Protein AF-A0A167QU26-F1 (afdb_monomer_lite)

Secondary structure (DSSP, 8-state):
-EEEES--PPTT---SSSSEEEEE--EE-TTSS-EE--EEEEE-TT--S---EE--S-TTEEEEEETTEEEEEEE--TTS-HHHHHHHHHTS---TTEEEEEE----BGGGGT-S-B-HHHHHHHH--

Sequence (128 aa):
MLFITETWLLSPSHLPTSWSQIHLYGSPVAGTYRGSMGVSVLISPHCPYAVPQIPMPSKYALAVKIGSLRIVCLYLPPTMPTHDVLHVLSSIPLTHDTILCGDFNARLGSVTGDYASNSRGLALSLEK

pLDDT: mean 93.3, std 7.79, range [44.41, 98.56]

Foldseek 3Di:
DDKDWFPQAAPPDDDPDPFDKDKLHFACDPPDPGTGIMMMDTHDPPQPWDWDWDDAPDSQWTWTDTDQAIEIEGDDDLPDDLVVLVVRVVRGPDDPRYDYYYCSNADLDVVVDHPDGDPNNVVVVPPD

InterPro domains:
  IPR036691 Endonuclease/exonuclease/phosphatase superfamily [G3DSA:3.60.10.10] (1-126)
  IPR036691 Endonuclease/exonuclease/phosphatase superfamily [SSF56219] (2-122)

Organism: Phycomyces blakesleeanus (strain ATCC 8743b / DSM 1359 / FGSC 10004 / NBRC 33097 / NRRL 1555) (NCBI:txid763407)

Structure (mmCIF, N/CA/C/O backbone):
data_AF-A0A167QU26-F1
#
_entry.id   AF-A0A167QU26-F1
#
loop_
_atom_site.group_PDB
_atom_site.id
_atom_site.type_symbol
_atom_site.label_atom_id
_atom_site.label_alt_id
_atom_site.label_comp_id
_atom_site.label_asym_id
_atom_site.label_entity_id
_atom_site.label_seq_id
_atom_site.pdbx_PDB_ins_code
_atom_site.Cartn_x
_atom_site.Cartn_y
_atom_site.Cartn_z
_atom_site.occupancy
_atom_site.B_iso_or_equiv
_atom_site.auth_seq_id
_atom_site.auth_comp_id
_atom_site.auth_asym_id
_atom_site.auth_atom_id
_atom_site.pdbx_PDB_model_num
ATOM 1 N N . MET A 1 1 ? -12.405 4.488 5.644 1.00 94.62 1 MET A N 1
ATOM 2 C CA . MET A 1 1 ? -10.947 4.479 5.908 1.00 94.62 1 MET A CA 1
ATOM 3 C C . MET A 1 1 ? -10.240 5.034 4.686 1.00 94.62 1 MET A C 1
ATOM 5 O O . MET A 1 1 ? -10.802 4.924 3.604 1.00 94.62 1 MET A O 1
ATOM 9 N N . LEU A 1 2 ? -9.051 5.610 4.850 1.00 97.56 2 LEU A N 1
ATOM 10 C CA . LEU A 1 2 ? -8.232 6.136 3.756 1.00 97.56 2 LEU A CA 1
ATOM 11 C C . LEU A 1 2 ? -6.808 5.596 3.886 1.00 97.56 2 LEU A C 1
ATOM 13 O O . LEU A 1 2 ? -6.175 5.809 4.915 1.00 97.56 2 LEU A O 1
ATOM 17 N N . PHE A 1 3 ? -6.315 4.919 2.853 1.00 98.25 3 PHE A N 1
ATOM 18 C CA . PHE A 1 3 ? -4.903 4.560 2.753 1.00 98.25 3 PHE A CA 1
ATOM 19 C C . PHE A 1 3 ? -4.152 5.632 1.969 1.00 98.25 3 PHE A C 1
ATOM 21 O O . PHE A 1 3 ? -4.665 6.146 0.978 1.00 98.25 3 PHE A O 1
ATOM 28 N N . ILE A 1 4 ? -2.942 5.952 2.417 1.00 98.19 4 ILE A N 1
ATOM 29 C CA . ILE A 1 4 ? -2.057 6.935 1.797 1.00 98.19 4 ILE A CA 1
ATOM 30 C C . ILE A 1 4 ? -0.688 6.278 1.645 1.00 98.19 4 ILE A C 1
ATOM 32 O O . ILE A 1 4 ? -0.125 5.785 2.624 1.00 98.19 4 ILE A O 1
ATOM 36 N N . THR A 1 5 ? -0.171 6.257 0.425 1.00 97.81 5 THR A N 1
ATOM 37 C CA . THR A 1 5 ? 1.177 5.784 0.094 1.00 97.81 5 THR A CA 1
ATOM 38 C C . THR A 1 5 ? 2.141 6.959 -0.008 1.00 97.81 5 THR A C 1
ATOM 40 O O . THR A 1 5 ? 1.709 8.100 -0.150 1.00 97.81 5 THR A O 1
ATOM 43 N N . GLU A 1 6 ? 3.442 6.680 0.054 1.00 95.56 6 GLU A N 1
ATOM 44 C CA . GLU A 1 6 ? 4.500 7.687 -0.096 1.00 95.56 6 GLU A CA 1
ATOM 45 C C . GLU A 1 6 ? 4.382 8.831 0.931 1.00 95.56 6 GLU A C 1
ATOM 47 O O . GLU A 1 6 ? 4.593 10.006 0.649 1.00 95.56 6 GLU A O 1
ATOM 52 N N . THR A 1 7 ? 4.011 8.485 2.167 1.00 95.50 7 THR A N 1
ATOM 53 C CA . THR A 1 7 ? 3.740 9.484 3.212 1.00 95.50 7 THR A CA 1
ATOM 54 C C . THR A 1 7 ? 4.993 10.164 3.742 1.00 95.50 7 THR A C 1
ATOM 56 O O . THR A 1 7 ? 4.883 11.229 4.346 1.00 95.50 7 THR A O 1
ATOM 59 N N . TRP A 1 8 ? 6.166 9.535 3.584 1.00 94.38 8 TRP A N 1
ATOM 60 C CA . TRP A 1 8 ? 7.461 9.999 4.105 1.00 94.38 8 TRP A CA 1
ATOM 61 C C . TRP A 1 8 ? 7.476 10.303 5.611 1.00 94.38 8 TRP A C 1
ATOM 63 O O . TRP A 1 8 ? 8.405 10.933 6.116 1.00 94.38 8 TRP A O 1
ATOM 73 N N . LEU A 1 9 ? 6.453 9.852 6.337 1.00 94.69 9 LEU A N 1
ATOM 74 C CA . LEU A 1 9 ? 6.250 10.158 7.742 1.00 94.69 9 LEU A CA 1
ATOM 75 C C . LEU A 1 9 ? 7.308 9.429 8.571 1.00 94.69 9 LEU A C 1
ATOM 77 O O . LEU A 1 9 ? 7.441 8.214 8.452 1.00 94.69 9 LEU A O 1
ATOM 81 N N . LEU A 1 10 ? 8.049 10.145 9.412 1.00 93.75 10 LEU A N 1
ATOM 82 C CA . LEU A 1 10 ? 9.065 9.557 10.287 1.00 93.75 10 LEU A CA 1
ATOM 83 C C . LEU A 1 10 ? 8.506 9.361 11.696 1.00 93.75 10 LEU A C 1
ATOM 85 O O . LEU A 1 10 ? 7.839 10.250 12.223 1.00 93.75 10 LEU A O 1
ATOM 89 N N . SER A 1 11 ? 8.815 8.228 12.326 1.00 92.38 11 SER A N 1
ATOM 90 C CA . SER A 1 11 ? 8.416 7.961 13.714 1.00 92.38 11 SER A CA 1
ATOM 91 C C . SER A 1 11 ? 9.028 8.991 14.680 1.00 92.38 11 SER A C 1
ATOM 93 O O . SER A 1 11 ? 10.203 9.328 14.506 1.00 92.38 11 SER A O 1
ATOM 95 N N . PRO A 1 12 ? 8.298 9.482 15.703 1.00 93.31 12 PRO A N 1
ATOM 96 C CA . PRO A 1 12 ? 6.911 9.167 16.076 1.00 93.31 12 PRO A CA 1
ATOM 97 C C . PRO A 1 12 ? 5.892 10.205 15.555 1.00 93.31 12 PRO A C 1
ATOM 99 O O . PRO A 1 12 ? 4.882 10.467 16.202 1.00 93.31 12 PRO A O 1
ATOM 102 N N . SER A 1 13 ? 6.181 10.866 14.431 1.00 93.88 13 SER A N 1
ATOM 103 C CA . SER A 1 13 ? 5.314 11.915 13.883 1.00 93.88 13 SER A CA 1
ATOM 104 C C . SER A 1 13 ? 3.983 11.356 13.393 1.00 93.88 13 SER A C 1
ATOM 106 O O . SER A 1 13 ? 3.866 10.193 13.026 1.00 93.88 13 SER A O 1
ATOM 108 N N . HIS A 1 14 ? 2.988 12.230 13.304 1.00 95.88 14 HIS A N 1
ATOM 109 C CA . HIS A 1 14 ? 1.620 11.884 12.950 1.00 95.88 14 HIS A CA 1
ATOM 110 C C . HIS A 1 14 ? 1.078 12.824 11.871 1.00 95.88 14 HIS A C 1
ATOM 112 O O . HIS A 1 14 ? 1.510 13.974 11.769 1.00 95.88 14 HIS A O 1
ATOM 118 N N . LEU A 1 15 ? 0.119 12.352 11.069 1.00 95.94 15 LEU A N 1
ATOM 119 C CA . LEU A 1 15 ? -0.587 13.221 10.126 1.00 95.94 15 LEU A CA 1
ATOM 120 C C . LEU A 1 15 ? -1.552 14.142 10.900 1.00 95.94 15 LEU A C 1
ATOM 122 O O . LEU A 1 15 ? -2.140 13.698 11.890 1.00 95.94 15 LEU A O 1
ATOM 126 N N . PRO A 1 16 ? -1.736 15.410 10.479 1.00 96.12 16 PRO A N 1
ATOM 127 C CA . PRO A 1 16 ? -2.513 16.402 11.224 1.00 96.12 16 PRO A CA 1
ATOM 128 C C . PRO A 1 16 ? -4.026 16.180 11.057 1.00 96.12 16 PRO A C 1
ATOM 130 O O . PRO A 1 16 ? -4.709 16.897 10.331 1.00 96.12 16 PRO A O 1
ATOM 133 N N . THR A 1 17 ? -4.557 15.153 11.716 1.00 96.62 17 THR A N 1
ATOM 134 C CA . THR A 1 17 ? -5.97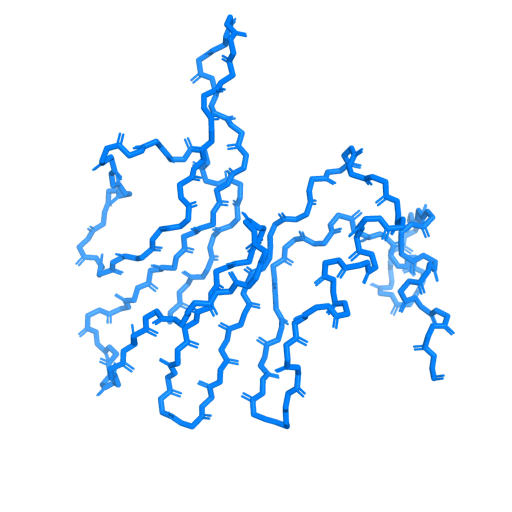6 14.783 11.705 1.00 96.62 17 THR A CA 1
ATOM 135 C C . THR A 1 17 ? -6.401 14.221 13.059 1.00 96.62 17 THR A C 1
ATOM 137 O O . THR A 1 17 ? -5.587 13.687 13.807 1.00 96.62 17 THR A O 1
ATOM 140 N N . SER A 1 18 ? -7.694 14.315 13.366 1.00 96.19 18 SER A N 1
ATOM 141 C CA . SER A 1 18 ? -8.304 13.658 14.528 1.00 96.19 18 SER A CA 1
ATOM 142 C C . SER A 1 18 ? -8.596 12.169 14.301 1.00 96.19 18 SER A C 1
ATOM 144 O O . SER A 1 18 ? -9.062 11.487 15.211 1.00 96.19 18 SER A O 1
ATOM 146 N N . TRP A 1 19 ? -8.368 11.657 13.089 1.00 98.06 19 TRP A N 1
ATOM 147 C CA . TRP A 1 19 ? -8.618 10.259 12.744 1.00 98.06 19 TRP A CA 1
ATOM 148 C C . TRP A 1 19 ? -7.553 9.358 13.370 1.00 98.06 19 TRP A C 1
ATOM 150 O O . TRP A 1 19 ? -6.369 9.696 13.378 1.00 98.06 19 TRP A O 1
ATOM 160 N N . SER A 1 20 ? -7.957 8.180 13.853 1.00 97.81 20 SER A N 1
ATOM 161 C CA . SER A 1 20 ? -6.994 7.175 14.309 1.00 97.81 20 SER A CA 1
ATOM 162 C C . SER A 1 20 ? -6.113 6.743 13.141 1.00 97.81 20 SER A C 1
ATOM 164 O O . SER A 1 20 ? -6.579 6.646 12.004 1.00 97.81 20 SER A O 1
ATOM 166 N N . GLN A 1 21 ? -4.840 6.480 13.413 1.00 98.06 21 GLN A N 1
ATOM 167 C CA . GLN A 1 21 ? -3.854 6.249 12.367 1.00 98.06 21 GLN A CA 1
ATOM 168 C C . GLN A 1 21 ? -2.907 5.109 12.719 1.00 98.06 21 GLN A C 1
ATOM 170 O O . GLN A 1 21 ? -2.467 4.975 13.859 1.00 98.06 21 GLN A O 1
ATOM 175 N N . ILE A 1 22 ? -2.619 4.284 11.716 1.00 98.19 22 ILE A N 1
ATOM 176 C CA . ILE A 1 22 ? -1.635 3.204 11.780 1.00 98.19 22 ILE A CA 1
ATOM 177 C C . ILE A 1 22 ? -0.629 3.466 10.667 1.00 98.19 22 ILE A C 1
ATOM 179 O O . ILE A 1 22 ? -1.016 3.768 9.532 1.00 98.19 22 ILE A O 1
ATOM 183 N N . HIS A 1 23 ? 0.655 3.362 10.999 1.00 97.38 23 HIS A N 1
ATOM 184 C CA . HIS A 1 23 ? 1.743 3.747 10.113 1.00 97.38 23 HIS A CA 1
ATOM 185 C C . HIS A 1 23 ? 2.732 2.610 9.915 1.00 97.38 23 HIS A C 1
ATOM 187 O O . HIS A 1 23 ? 3.218 1.998 10.864 1.00 97.38 23 HIS A O 1
ATOM 193 N N . LEU A 1 24 ? 3.097 2.416 8.659 1.00 96.94 24 LEU A N 1
ATOM 194 C CA . LEU A 1 24 ? 4.383 1.891 8.260 1.00 96.94 24 LEU A CA 1
ATOM 195 C C . LEU A 1 24 ? 5.224 3.117 7.921 1.00 96.94 24 LEU A C 1
ATOM 197 O O . LEU A 1 24 ? 5.043 3.714 6.860 1.00 96.94 24 LEU A O 1
ATOM 201 N N . TYR A 1 25 ? 6.048 3.558 8.870 1.00 95.56 25 TYR A N 1
ATOM 202 C CA . TYR A 1 25 ? 6.795 4.806 8.735 1.00 95.56 25 TYR A CA 1
ATOM 203 C C . TYR A 1 25 ? 7.761 4.774 7.545 1.00 95.56 25 TYR A C 1
ATOM 205 O O . TYR A 1 25 ? 8.295 3.731 7.160 1.00 95.56 25 TYR A O 1
ATOM 213 N N . GLY A 1 26 ? 7.978 5.951 6.969 1.00 93.88 26 GLY A N 1
ATOM 214 C CA . GLY A 1 26 ? 9.011 6.187 5.980 1.00 93.88 26 GLY A CA 1
ATOM 215 C C . GLY A 1 26 ? 10.416 6.072 6.568 1.00 93.88 26 GLY A C 1
ATOM 216 O O . GLY A 1 26 ? 10.623 5.946 7.775 1.00 93.88 26 GLY A O 1
ATOM 217 N N . SER A 1 27 ? 11.404 6.121 5.682 1.00 92.12 27 SER A N 1
ATOM 218 C CA . SER A 1 27 ? 12.824 6.134 6.037 1.00 92.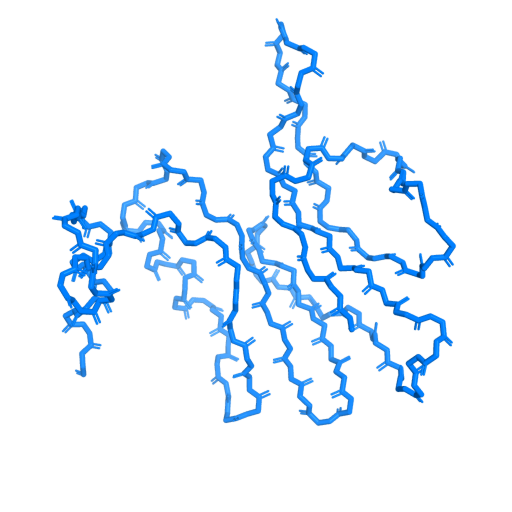12 27 SER A CA 1
ATOM 219 C C . SER A 1 27 ? 13.441 7.497 5.720 1.00 92.12 27 SER A C 1
ATOM 221 O O . SER A 1 27 ? 13.116 8.072 4.676 1.00 92.12 27 SER A O 1
ATOM 223 N N . PRO A 1 28 ? 14.336 8.026 6.574 1.00 90.00 28 PRO A N 1
ATOM 224 C CA . PRO A 1 28 ? 15.053 9.259 6.278 1.00 90.00 28 PRO A CA 1
ATOM 225 C C . PRO A 1 28 ? 15.978 9.061 5.070 1.00 90.00 28 PRO A C 1
ATOM 227 O O . PRO A 1 28 ? 16.548 7.985 4.887 1.00 90.00 28 PRO A O 1
ATOM 230 N N . VAL A 1 29 ? 16.149 10.104 4.256 1.00 86.94 29 VAL A N 1
ATOM 231 C CA . VAL A 1 29 ? 17.093 10.108 3.130 1.00 86.94 29 VAL A CA 1
ATOM 232 C C . VAL A 1 29 ? 18.188 11.127 3.424 1.00 86.94 29 VAL A C 1
ATOM 234 O O . VAL A 1 29 ? 17.904 12.301 3.662 1.00 86.94 29 VAL A O 1
ATOM 237 N N . ALA A 1 30 ? 19.444 10.676 3.435 1.00 86.12 30 ALA A N 1
ATOM 238 C CA . ALA A 1 30 ? 20.585 11.524 3.764 1.00 86.12 30 ALA A CA 1
ATOM 239 C C . ALA A 1 30 ? 20.711 12.705 2.789 1.00 86.12 30 ALA A C 1
ATOM 241 O O . ALA A 1 30 ? 20.580 12.541 1.578 1.00 86.12 30 ALA A O 1
ATOM 242 N N . GLY A 1 31 ? 20.986 13.896 3.328 1.00 81.12 31 GLY A N 1
ATOM 243 C CA . GLY A 1 31 ? 21.181 15.108 2.528 1.00 81.12 31 GLY A CA 1
ATOM 244 C C . GLY A 1 31 ? 19.901 15.697 1.929 1.00 81.12 31 GLY A C 1
ATOM 245 O O . GLY A 1 31 ? 19.987 16.576 1.077 1.00 81.12 31 GLY A O 1
ATOM 246 N N . THR A 1 32 ? 18.717 15.241 2.352 1.00 74.88 32 THR A N 1
ATOM 247 C CA . THR A 1 32 ? 17.436 15.770 1.868 1.00 74.88 32 THR A CA 1
ATOM 248 C C . THR A 1 32 ? 16.477 16.045 3.026 1.00 74.88 32 THR A C 1
ATOM 250 O O . THR A 1 32 ? 16.524 15.385 4.060 1.00 74.88 32 THR A O 1
ATOM 253 N N . TYR A 1 33 ? 15.570 17.006 2.836 1.00 66.00 33 TYR A N 1
ATOM 254 C CA . TYR A 1 33 ? 14.468 17.276 3.770 1.00 66.00 33 TYR A CA 1
ATOM 255 C C . TYR A 1 33 ? 13.284 16.309 3.600 1.00 66.00 33 TYR A C 1
ATOM 257 O O . TYR A 1 33 ? 12.304 16.403 4.334 1.00 66.00 33 TYR A O 1
ATOM 265 N N . ARG A 1 34 ? 13.337 15.411 2.608 1.00 69.12 34 ARG A N 1
ATOM 266 C CA . ARG A 1 34 ? 12.280 14.447 2.299 1.00 69.12 34 ARG A CA 1
ATOM 267 C C . ARG A 1 34 ? 12.650 13.065 2.835 1.00 69.12 34 ARG A C 1
ATOM 269 O O . ARG A 1 34 ? 13.786 12.607 2.701 1.00 69.12 34 ARG A O 1
ATOM 276 N N . GLY A 1 35 ? 11.671 12.395 3.433 1.00 83.19 35 GLY A N 1
ATOM 277 C CA . GLY A 1 35 ? 11.744 10.954 3.644 1.00 83.19 35 GLY A CA 1
ATOM 278 C C . GLY A 1 35 ? 11.518 10.197 2.333 1.00 83.19 35 GLY A C 1
ATOM 279 O O . GLY A 1 35 ? 11.277 10.778 1.278 1.00 83.19 35 GLY A O 1
ATOM 280 N N . SER A 1 36 ? 11.587 8.878 2.413 1.00 91.56 36 SER A N 1
ATOM 281 C CA . SER A 1 36 ? 11.161 7.955 1.362 1.00 91.56 36 SER A CA 1
ATOM 282 C C . SER A 1 36 ? 10.208 6.930 1.964 1.00 91.56 36 SER A C 1
ATOM 284 O O . SER A 1 36 ? 10.139 6.803 3.189 1.00 91.56 36 SER A O 1
ATOM 286 N N . MET A 1 37 ? 9.502 6.173 1.122 1.00 94.44 37 MET A N 1
ATOM 287 C CA . MET A 1 37 ? 8.566 5.137 1.575 1.00 94.44 37 MET A CA 1
ATOM 288 C C . MET A 1 37 ? 7.382 5.714 2.367 1.00 94.44 37 MET A C 1
ATOM 290 O O . MET A 1 37 ? 7.077 6.905 2.309 1.00 94.44 37 MET A O 1
ATOM 294 N N . GLY A 1 38 ? 6.704 4.849 3.111 1.00 95.88 38 GLY A N 1
ATOM 295 C CA . GLY A 1 38 ? 5.625 5.226 4.005 1.00 95.88 38 GLY A CA 1
ATOM 296 C C . GLY A 1 38 ? 4.275 4.767 3.481 1.00 95.88 38 GLY A C 1
ATOM 297 O O . GLY A 1 38 ? 3.906 5.050 2.342 1.00 95.88 38 GLY A O 1
ATOM 298 N N . VAL A 1 39 ? 3.535 4.065 4.331 1.00 98.06 39 VAL A N 1
ATOM 299 C CA . VAL A 1 39 ? 2.124 3.749 4.111 1.00 98.06 39 VAL A CA 1
ATOM 300 C C . VAL A 1 39 ? 1.387 4.061 5.401 1.00 98.06 39 VAL A C 1
ATOM 302 O O . VAL A 1 39 ? 1.778 3.605 6.473 1.00 98.06 39 VAL A O 1
ATOM 305 N N . SER A 1 40 ? 0.318 4.839 5.307 1.00 98.25 40 SER A N 1
ATOM 306 C CA . SER A 1 40 ? -0.541 5.162 6.443 1.00 98.25 40 SER A CA 1
ATOM 307 C C . SER A 1 40 ? -1.967 4.756 6.136 1.00 98.25 40 SER A C 1
ATOM 309 O O . SER A 1 40 ? -2.434 4.925 5.011 1.00 98.25 40 SER A O 1
ATOM 311 N N . VAL A 1 41 ? -2.686 4.287 7.149 1.00 98.56 41 VAL A N 1
ATOM 312 C CA . VAL A 1 41 ? -4.143 4.184 7.095 1.00 98.56 41 VAL A CA 1
ATOM 313 C C . VAL A 1 41 ? -4.757 5.114 8.125 1.00 98.56 41 VAL A C 1
ATOM 315 O O . VAL A 1 41 ? -4.380 5.094 9.294 1.00 98.56 41 VAL A O 1
ATOM 318 N N . LEU A 1 42 ? -5.699 5.935 7.669 1.00 98.50 42 LEU A N 1
ATOM 319 C CA . LEU A 1 42 ? -6.525 6.808 8.489 1.00 98.50 42 LEU A CA 1
ATOM 320 C C . LEU A 1 42 ? -7.906 6.171 8.663 1.00 98.50 42 LEU A C 1
ATOM 322 O O . LEU A 1 42 ? -8.603 5.839 7.693 1.00 98.50 42 LEU A O 1
ATOM 326 N N . ILE A 1 43 ? -8.315 6.011 9.913 1.00 98.38 43 ILE A N 1
ATOM 327 C CA . ILE A 1 43 ? -9.562 5.370 10.313 1.00 98.38 43 ILE A CA 1
ATOM 328 C C . ILE A 1 43 ? -10.504 6.461 10.815 1.00 98.38 43 ILE A C 1
ATOM 330 O O . ILE A 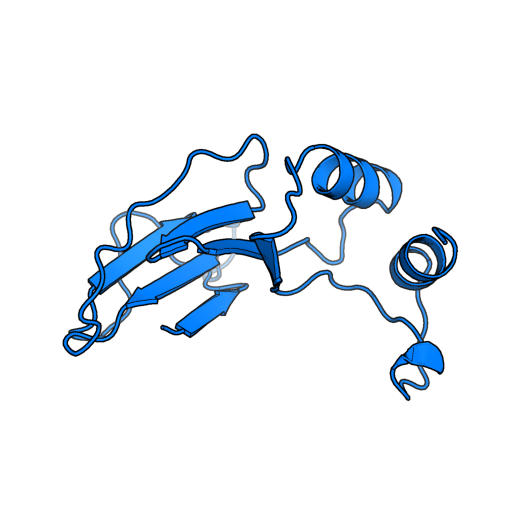1 43 ? -10.203 7.177 11.767 1.00 98.38 43 ILE A O 1
ATOM 334 N N . SER A 1 44 ? -11.646 6.594 10.137 1.00 97.25 44 SER A N 1
ATOM 335 C CA . SER A 1 44 ? -12.671 7.572 10.510 1.00 97.25 44 SER A CA 1
ATOM 336 C C . SER A 1 44 ? -13.153 7.308 11.939 1.00 97.25 44 SER A C 1
ATOM 338 O O . SER A 1 44 ? -13.400 6.144 12.265 1.00 97.25 44 SER A O 1
ATOM 340 N N . PRO A 1 45 ? -13.382 8.351 12.757 1.00 96.44 45 PRO A N 1
ATOM 341 C CA . PRO A 1 45 ? -13.973 8.192 14.087 1.00 96.44 45 PRO A CA 1
ATOM 342 C C . PRO A 1 45 ? -15.394 7.602 14.044 1.00 96.44 45 PRO A C 1
ATOM 344 O O . PRO A 1 45 ? -15.869 7.075 15.041 1.00 96.44 45 PRO A O 1
ATOM 347 N N . HIS A 1 46 ? -16.060 7.645 12.884 1.00 96.50 46 HIS A N 1
ATOM 348 C CA . HIS A 1 46 ? -17.373 7.032 12.664 1.00 96.50 46 HIS A CA 1
ATOM 349 C C . HIS A 1 46 ? -17.292 5.586 12.148 1.00 96.50 46 HIS A C 1
ATOM 351 O O . HIS A 1 46 ? -18.310 5.019 11.760 1.00 96.50 46 HIS A O 1
ATOM 357 N N . CYS A 1 47 ? -16.098 4.988 12.068 1.00 95.75 47 CYS A N 1
ATOM 358 C CA . CYS A 1 47 ? -15.949 3.586 11.690 1.00 95.75 47 CYS A CA 1
ATOM 359 C C . CYS A 1 47 ? -16.458 2.693 12.835 1.00 95.75 47 CYS A C 1
ATOM 361 O O . CYS A 1 47 ? -15.840 2.690 13.897 1.00 95.75 47 CYS A O 1
ATOM 363 N N . PRO A 1 48 ? -17.537 1.909 12.644 1.00 95.81 48 PRO A N 1
ATOM 364 C CA . PRO A 1 48 ? -18.115 1.110 13.727 1.00 95.81 48 PRO A CA 1
ATOM 365 C C . PRO A 1 48 ? -17.330 -0.183 14.001 1.00 95.81 48 PRO A C 1
ATOM 367 O O . PRO A 1 48 ? -17.642 -0.915 14.935 1.00 95.81 48 PRO A O 1
ATOM 370 N N . TYR A 1 49 ? -16.330 -0.491 13.174 1.00 96.81 49 TYR A N 1
ATOM 371 C CA . TYR A 1 49 ? -15.542 -1.713 13.259 1.00 96.81 49 TYR A CA 1
ATOM 372 C C . TYR A 1 49 ? -14.176 -1.451 13.888 1.00 96.81 49 TYR A C 1
ATOM 374 O O . TYR A 1 49 ? -13.537 -0.436 13.602 1.00 96.81 49 TYR A O 1
ATOM 382 N N . ALA A 1 50 ? -13.692 -2.420 14.666 1.00 96.38 50 ALA A N 1
ATOM 383 C CA . ALA A 1 50 ? -12.295 -2.465 15.071 1.00 96.38 50 ALA A CA 1
ATOM 384 C C . ALA A 1 50 ? -11.395 -2.683 13.846 1.00 96.38 50 ALA A C 1
ATOM 386 O O . ALA A 1 50 ? -11.703 -3.509 12.982 1.00 96.38 50 ALA A O 1
ATOM 387 N N . VAL A 1 51 ? -10.275 -1.959 13.805 1.00 98.00 51 VAL A N 1
ATOM 388 C CA . VAL A 1 51 ? -9.310 -2.010 12.699 1.00 98.00 51 VAL A CA 1
ATOM 389 C C . VAL A 1 51 ? -7.905 -2.329 13.228 1.00 98.00 51 VAL A C 1
ATOM 391 O O . VAL A 1 51 ? -7.053 -1.441 13.284 1.00 98.00 51 VAL A O 1
ATOM 394 N N . PRO A 1 52 ? -7.639 -3.565 13.689 1.00 97.94 52 PRO A N 1
ATOM 395 C CA . PRO A 1 52 ? -6.301 -3.945 14.127 1.00 97.94 52 PRO A CA 1
ATOM 396 C C . PRO A 1 52 ? -5.342 -4.077 12.938 1.00 97.94 52 PRO A C 1
ATOM 398 O O . PRO A 1 52 ? -5.717 -4.564 11.866 1.00 97.94 52 PRO A O 1
ATOM 401 N N . GLN A 1 53 ? -4.082 -3.697 13.155 1.00 97.69 53 GLN A N 1
ATOM 402 C CA . GLN A 1 53 ? -2.993 -4.005 12.231 1.00 97.69 53 GLN A CA 1
ATOM 403 C C . GLN A 1 53 ? -2.702 -5.508 12.233 1.00 97.69 53 GLN A C 1
ATOM 405 O O . GLN A 1 53 ? -2.699 -6.149 13.283 1.00 97.69 53 GLN A O 1
ATOM 410 N N . ILE A 1 54 ? -2.422 -6.059 11.054 1.00 95.75 54 ILE A N 1
ATOM 411 C CA . ILE A 1 54 ? -1.967 -7.438 10.874 1.00 95.75 54 ILE A CA 1
ATOM 412 C C . ILE A 1 54 ? -0.479 -7.406 10.490 1.00 95.75 54 ILE A C 1
ATOM 414 O O . ILE A 1 54 ? -0.100 -6.604 9.630 1.00 95.75 54 ILE A O 1
ATOM 418 N N . PRO A 1 55 ? 0.373 -8.261 11.085 1.00 94.50 55 PRO A N 1
ATOM 419 C CA . PRO A 1 55 ? 1.763 -8.393 10.666 1.00 94.50 55 PRO A CA 1
ATOM 420 C C . PRO A 1 55 ? 1.879 -8.801 9.196 1.00 94.50 55 PRO A C 1
ATOM 422 O O . PRO A 1 55 ? 1.125 -9.647 8.716 1.00 94.50 55 PRO A O 1
ATOM 425 N N . MET A 1 56 ? 2.857 -8.227 8.499 1.00 94.75 56 MET A N 1
ATOM 426 C CA . MET A 1 56 ? 3.167 -8.554 7.110 1.00 94.75 56 MET A CA 1
ATOM 427 C C . MET A 1 56 ? 4.636 -8.963 6.971 1.00 94.75 56 MET A C 1
ATOM 429 O O . MET A 1 56 ? 5.489 -8.353 7.616 1.00 94.75 56 MET A O 1
ATOM 433 N N . PRO A 1 57 ? 4.958 -9.944 6.105 1.00 90.31 57 PRO A N 1
ATOM 434 C CA . PRO A 1 57 ? 6.342 -10.351 5.844 1.00 90.31 57 PRO A CA 1
ATOM 435 C C . PRO A 1 57 ? 7.152 -9.282 5.095 1.00 90.31 57 PRO A C 1
ATOM 437 O O . PRO A 1 57 ? 8.377 -9.343 5.053 1.00 90.31 57 PRO A O 1
ATOM 440 N N . SER A 1 58 ? 6.479 -8.297 4.497 1.00 92.44 58 SER A N 1
ATOM 441 C CA . SER A 1 58 ? 7.094 -7.264 3.673 1.00 92.44 58 SER A CA 1
ATOM 442 C C . SER A 1 58 ? 7.013 -5.893 4.337 1.00 92.44 58 SER A C 1
ATOM 444 O O . SER A 1 58 ? 5.929 -5.422 4.680 1.00 92.44 58 SER A O 1
ATOM 446 N N . LYS A 1 59 ? 8.153 -5.193 4.400 1.00 93.31 59 LYS A N 1
ATOM 447 C CA . LYS A 1 59 ? 8.245 -3.781 4.822 1.00 93.31 59 LYS A CA 1
ATOM 448 C C . LYS A 1 59 ? 7.592 -2.790 3.849 1.00 93.31 59 LYS A C 1
ATOM 450 O O . LYS A 1 59 ? 7.683 -1.586 4.058 1.00 93.31 59 LYS A O 1
ATOM 455 N N . TYR A 1 60 ? 7.017 -3.284 2.757 1.00 96.12 60 TYR A N 1
ATOM 456 C CA . TYR A 1 60 ? 6.316 -2.495 1.748 1.00 96.12 60 TYR A CA 1
ATOM 457 C C . TYR A 1 60 ? 4.794 -2.569 1.902 1.00 96.12 60 TYR A C 1
ATOM 459 O O . TYR A 1 60 ? 4.088 -1.893 1.159 1.00 96.12 60 TYR A O 1
ATOM 467 N N . ALA A 1 61 ? 4.294 -3.393 2.831 1.00 97.12 61 ALA A N 1
ATOM 468 C CA . ALA A 1 61 ? 2.879 -3.693 2.983 1.00 97.12 61 ALA A CA 1
ATOM 469 C C . ALA A 1 61 ? 2.379 -3.340 4.389 1.00 97.12 61 ALA A C 1
ATOM 471 O O . ALA A 1 61 ? 2.870 -3.864 5.389 1.00 97.12 61 ALA A O 1
ATOM 472 N N . LEU A 1 62 ? 1.350 -2.498 4.460 1.00 98.06 62 LEU A N 1
ATOM 473 C CA . LEU A 1 62 ? 0.567 -2.276 5.670 1.00 98.06 62 LEU A CA 1
ATOM 474 C C . LEU A 1 62 ? -0.745 -3.042 5.538 1.00 98.06 62 LEU A C 1
ATOM 476 O O . LEU A 1 62 ? -1.512 -2.805 4.605 1.00 98.06 62 LEU A O 1
ATOM 480 N N . ALA A 1 63 ? -1.012 -3.946 6.478 1.00 97.88 63 ALA A N 1
ATOM 481 C CA . ALA A 1 63 ? -2.243 -4.721 6.496 1.00 97.88 63 ALA A CA 1
ATOM 482 C C . ALA A 1 63 ? -3.078 -4.429 7.736 1.00 97.88 63 ALA A C 1
ATOM 484 O O . ALA A 1 63 ? -2.552 -4.268 8.838 1.00 97.88 63 ALA A O 1
ATOM 485 N N . VAL A 1 64 ? -4.393 -4.412 7.555 1.00 98.19 64 VAL A N 1
ATOM 486 C CA . VAL A 1 64 ? -5.374 -4.290 8.635 1.00 98.19 64 VAL A CA 1
ATOM 487 C C . VAL A 1 64 ? -6.529 -5.253 8.410 1.00 98.19 64 VAL A C 1
ATOM 489 O O . VAL A 1 64 ? -6.840 -5.619 7.273 1.00 98.19 64 VAL A O 1
ATOM 492 N N . LYS A 1 65 ? -7.186 -5.646 9.500 1.00 97.81 65 LYS A N 1
ATOM 493 C CA . LYS A 1 65 ? -8.457 -6.372 9.451 1.00 97.81 65 LYS A CA 1
ATOM 494 C C . LYS A 1 65 ? -9.604 -5.403 9.698 1.00 97.81 65 LYS A C 1
ATOM 496 O O . LYS A 1 65 ? -9.489 -4.564 10.579 1.00 97.81 65 LYS A O 1
ATOM 501 N N . ILE A 1 66 ? -10.710 -5.535 8.977 1.00 97.19 66 ILE A N 1
ATOM 502 C CA . ILE A 1 66 ? -11.958 -4.827 9.275 1.00 97.19 66 ILE A CA 1
ATOM 503 C C . ILE A 1 66 ? -13.145 -5.765 9.050 1.00 97.19 66 ILE A C 1
ATOM 505 O O . ILE A 1 66 ? -13.428 -6.184 7.930 1.00 97.19 66 ILE A O 1
ATOM 509 N N . GLY A 1 67 ? -13.829 -6.136 10.135 1.00 95.19 67 GLY A N 1
ATOM 510 C CA . GLY A 1 67 ? -14.834 -7.199 10.087 1.00 95.19 67 GLY A CA 1
ATOM 511 C C . GLY A 1 67 ? -14.219 -8.516 9.595 1.00 95.19 67 GLY A C 1
ATOM 512 O O . GLY A 1 67 ? -13.235 -8.995 10.165 1.00 95.19 67 GLY A O 1
ATOM 513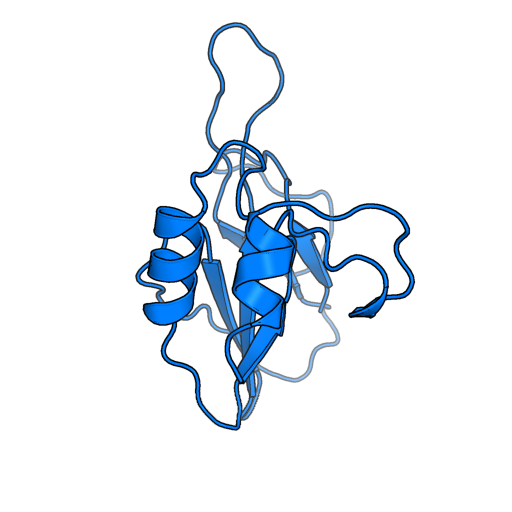 N N . SER A 1 68 ? -14.786 -9.091 8.534 1.00 95.25 68 SER A N 1
ATOM 514 C CA . SER A 1 68 ? -14.232 -10.266 7.849 1.00 95.25 68 SER A CA 1
ATOM 515 C C . SER A 1 68 ? -13.164 -9.927 6.811 1.00 95.25 68 SER A C 1
ATOM 517 O O . SER A 1 68 ? -12.456 -10.828 6.396 1.00 95.25 68 SER A O 1
ATOM 519 N N . LEU A 1 69 ? -13.020 -8.667 6.396 1.00 97.00 69 LEU A N 1
ATOM 520 C CA . LEU A 1 69 ? -12.100 -8.297 5.324 1.00 97.00 69 LEU A CA 1
ATOM 521 C C . LEU A 1 69 ? -10.683 -8.082 5.845 1.00 97.00 69 LEU A C 1
ATOM 523 O O . LEU A 1 69 ? -10.463 -7.501 6.914 1.00 97.00 69 LEU A O 1
ATOM 527 N N . ARG A 1 70 ? -9.709 -8.461 5.022 1.00 97.56 70 ARG A N 1
ATOM 528 C CA . ARG A 1 70 ? -8.313 -8.060 5.164 1.00 97.56 70 ARG A CA 1
ATOM 529 C C . ARG A 1 70 ? -7.972 -7.059 4.073 1.00 97.56 70 ARG A C 1
ATOM 531 O O . ARG A 1 70 ? -8.119 -7.362 2.897 1.00 97.56 70 ARG A O 1
ATOM 538 N N . ILE A 1 71 ? -7.475 -5.886 4.444 1.00 98.12 71 ILE A N 1
ATOM 539 C CA . ILE A 1 71 ? -6.998 -4.898 3.473 1.00 98.12 71 ILE A CA 1
ATOM 540 C C . ILE A 1 71 ? -5.484 -4.810 3.592 1.00 98.12 71 ILE A C 1
ATOM 542 O O . ILE A 1 71 ? -4.969 -4.545 4.678 1.00 98.12 71 ILE A O 1
ATOM 546 N N . VAL A 1 72 ? -4.784 -5.034 2.484 1.00 98.19 72 VAL A N 1
ATOM 547 C CA . VAL A 1 72 ? -3.327 -4.921 2.380 1.00 98.19 72 VAL A CA 1
ATOM 548 C C . VAL A 1 72 ? -3.010 -3.800 1.400 1.00 98.19 72 VAL A C 1
ATOM 550 O O . VAL A 1 72 ? -3.313 -3.907 0.213 1.00 98.19 72 VAL A O 1
ATOM 553 N N . CYS A 1 73 ? -2.399 -2.728 1.896 1.00 98.44 73 CYS A N 1
ATOM 554 C CA . CYS A 1 73 ? -1.966 -1.603 1.082 1.00 98.44 73 CYS A CA 1
ATOM 555 C C . CYS A 1 73 ? -0.452 -1.622 0.900 1.00 98.44 73 CYS A C 1
ATOM 557 O O . CYS A 1 73 ? 0.291 -1.735 1.880 1.00 98.44 73 CYS A O 1
ATOM 559 N N . LEU A 1 74 ? -0.007 -1.505 -0.349 1.00 97.75 74 LEU A N 1
ATOM 560 C CA . LEU A 1 74 ? 1.399 -1.521 -0.722 1.00 97.75 74 LEU A CA 1
ATOM 561 C C . LEU A 1 74 ? 1.882 -0.178 -1.245 1.00 97.75 74 LEU A C 1
ATOM 563 O O . LEU A 1 74 ? 1.170 0.539 -1.941 1.00 97.75 74 LEU A O 1
ATOM 567 N N . TYR A 1 75 ? 3.150 0.108 -0.980 1.00 97.88 75 TYR A N 1
ATOM 568 C CA . TYR A 1 75 ? 3.915 1.063 -1.770 1.00 97.88 75 TYR A CA 1
ATOM 569 C C . TYR A 1 75 ? 5.203 0.388 -2.234 1.00 97.88 75 TYR A C 1
ATOM 571 O O . TYR A 1 75 ? 6.100 0.112 -1.432 1.00 97.88 75 TYR A O 1
ATOM 579 N N . LEU A 1 76 ? 5.275 0.092 -3.532 1.00 97.06 76 LEU A N 1
ATOM 580 C CA . LEU A 1 76 ? 6.431 -0.525 -4.175 1.00 97.06 76 LEU A CA 1
ATOM 581 C C . LEU A 1 76 ? 7.240 0.558 -4.899 1.00 97.06 76 LEU A C 1
ATOM 583 O O . LEU A 1 76 ? 6.744 1.108 -5.884 1.00 97.06 76 LEU A O 1
ATOM 587 N N . PRO A 1 77 ? 8.485 0.854 -4.480 1.00 94.88 77 PRO A N 1
ATOM 588 C CA . PRO A 1 77 ? 9.292 1.911 -5.081 1.00 94.88 77 PRO A CA 1
ATOM 589 C C . PRO A 1 77 ? 9.433 1.755 -6.595 1.00 94.88 77 PRO A C 1
ATOM 591 O O . PRO A 1 77 ? 9.593 0.627 -7.078 1.00 94.88 77 PRO A O 1
ATOM 594 N N . PRO A 1 78 ? 9.457 2.853 -7.366 1.00 94.19 78 PRO A N 1
ATOM 595 C CA . PRO A 1 78 ? 9.653 2.784 -8.813 1.00 94.19 78 PRO A CA 1
ATOM 596 C C . PRO A 1 78 ? 11.008 2.166 -9.191 1.00 94.19 78 PRO A C 1
ATOM 598 O O . PRO A 1 78 ? 11.117 1.502 -10.216 1.00 94.19 78 PRO A O 1
ATOM 601 N N . THR A 1 79 ? 12.023 2.310 -8.335 1.00 93.00 79 THR A N 1
ATOM 602 C CA . THR A 1 79 ? 13.370 1.749 -8.530 1.00 93.00 79 THR A CA 1
ATOM 603 C C . THR A 1 79 ? 13.496 0.270 -8.155 1.00 93.00 79 THR A C 1
ATOM 605 O O . THR A 1 79 ? 14.529 -0.333 -8.429 1.00 93.00 79 THR A O 1
ATOM 608 N N . MET A 1 80 ? 12.473 -0.331 -7.534 1.00 95.56 80 MET A N 1
ATOM 609 C CA . MET A 1 80 ? 12.502 -1.745 -7.152 1.00 95.56 80 MET A CA 1
ATOM 610 C C . MET A 1 80 ? 12.550 -2.649 -8.402 1.00 95.56 80 MET A C 1
ATOM 612 O O . MET A 1 80 ? 11.707 -2.490 -9.297 1.00 95.56 80 MET A O 1
ATOM 616 N N . PRO A 1 81 ? 13.485 -3.616 -8.473 1.00 96.62 81 PRO A N 1
ATOM 617 C CA . PRO A 1 81 ? 13.527 -4.604 -9.545 1.00 96.62 81 PRO A CA 1
ATOM 618 C C . PRO A 1 81 ? 12.215 -5.384 -9.682 1.00 96.62 81 PRO A C 1
ATOM 620 O O . PRO A 1 81 ? 11.522 -5.658 -8.706 1.00 96.62 81 PRO A O 1
ATOM 623 N N . THR A 1 82 ? 11.878 -5.790 -10.909 1.00 96.12 82 THR A N 1
ATOM 624 C CA . THR A 1 82 ? 10.606 -6.495 -11.169 1.00 96.12 82 THR A CA 1
ATOM 625 C C . THR A 1 82 ? 10.525 -7.836 -10.428 1.00 96.12 82 THR A C 1
ATOM 627 O O . THR A 1 82 ? 9.464 -8.176 -9.922 1.00 96.12 82 THR A O 1
ATOM 630 N N . HIS A 1 83 ? 11.633 -8.574 -10.291 1.00 95.38 83 HIS A N 1
ATOM 631 C CA . HIS A 1 83 ? 11.631 -9.844 -9.554 1.00 95.38 83 HIS A CA 1
ATOM 632 C C . HIS A 1 83 ? 11.357 -9.656 -8.051 1.00 95.38 83 HIS A C 1
ATOM 634 O O . HIS A 1 83 ? 10.606 -10.437 -7.475 1.00 95.38 83 HIS A O 1
ATOM 640 N N . ASP A 1 84 ? 11.888 -8.593 -7.437 1.00 96.19 84 ASP A N 1
ATOM 641 C CA . ASP A 1 84 ? 11.617 -8.259 -6.034 1.00 96.19 84 ASP A CA 1
ATOM 642 C C . ASP A 1 84 ? 10.150 -7.879 -5.823 1.00 96.19 84 ASP A C 1
ATOM 644 O O . ASP A 1 84 ? 9.546 -8.266 -4.825 1.00 96.19 84 ASP A O 1
ATOM 648 N N . VAL A 1 85 ? 9.550 -7.163 -6.781 1.00 95.75 85 VAL A N 1
ATOM 649 C CA . VAL A 1 85 ? 8.110 -6.868 -6.773 1.00 95.75 85 VAL A CA 1
ATOM 650 C C . VAL A 1 85 ? 7.295 -8.155 -6.764 1.00 95.75 85 VAL A C 1
ATOM 652 O O . VAL A 1 85 ? 6.430 -8.314 -5.905 1.00 95.75 85 VAL A O 1
ATOM 655 N N . LEU A 1 86 ? 7.580 -9.080 -7.684 1.00 95.62 86 LEU A N 1
ATOM 656 C CA . LEU A 1 86 ? 6.867 -10.357 -7.762 1.00 95.62 86 LEU A CA 1
ATOM 657 C C . LEU A 1 86 ? 7.058 -11.183 -6.484 1.00 95.62 86 LEU A C 1
ATOM 659 O O . LEU A 1 86 ? 6.094 -11.744 -5.974 1.00 95.62 86 LEU A O 1
ATOM 663 N N . HIS A 1 87 ? 8.265 -11.189 -5.912 1.00 95.69 87 HIS A N 1
ATOM 664 C CA . HIS A 1 87 ? 8.544 -11.845 -4.634 1.00 95.69 87 HIS A CA 1
ATOM 665 C C . HIS A 1 87 ? 7.757 -11.222 -3.468 1.00 95.69 87 HIS A C 1
ATOM 667 O O . HIS A 1 87 ? 7.200 -11.931 -2.631 1.00 95.69 87 HIS A O 1
ATOM 673 N N . VAL A 1 88 ? 7.669 -9.888 -3.400 1.00 95.62 88 VAL A N 1
ATOM 674 C CA . VAL A 1 88 ? 6.839 -9.216 -2.391 1.00 95.62 88 VAL A CA 1
ATOM 675 C C . VAL A 1 88 ? 5.378 -9.620 -2.557 1.00 95.62 88 VAL A C 1
ATOM 677 O O . VAL A 1 88 ? 4.753 -9.975 -1.562 1.00 95.62 88 VAL A O 1
ATOM 680 N N . LEU A 1 89 ? 4.843 -9.599 -3.778 1.00 94.69 89 LEU A N 1
ATOM 681 C CA . LEU A 1 89 ? 3.440 -9.926 -4.036 1.00 94.69 89 LEU A CA 1
ATOM 682 C C . LEU A 1 89 ? 3.112 -11.388 -3.721 1.00 94.69 89 LEU A C 1
ATOM 684 O O . LEU A 1 89 ? 2.111 -11.642 -3.054 1.00 94.69 89 LEU A O 1
ATOM 688 N N . SER A 1 90 ? 3.973 -12.332 -4.108 1.00 94.00 90 SER A N 1
ATOM 689 C CA . SER A 1 90 ? 3.775 -13.761 -3.833 1.00 94.00 90 SER A CA 1
ATOM 690 C C . SER A 1 90 ? 3.884 -14.112 -2.345 1.00 94.00 90 SER A C 1
ATOM 692 O O . SER A 1 90 ? 3.288 -15.090 -1.898 1.00 94.00 90 SER A O 1
ATOM 694 N N . SER A 1 91 ? 4.586 -13.296 -1.549 1.00 94.38 91 SER A N 1
ATOM 695 C CA . SER A 1 91 ? 4.673 -13.472 -0.092 1.00 94.38 91 SER A CA 1
ATOM 696 C C . SER A 1 91 ? 3.405 -13.060 0.670 1.00 94.38 91 SER A C 1
ATOM 698 O O . SER A 1 91 ? 3.269 -13.363 1.857 1.00 94.38 91 SER A O 1
ATOM 700 N N . ILE A 1 92 ? 2.474 -12.342 0.030 1.00 93.62 92 ILE A N 1
ATOM 701 C CA . ILE A 1 92 ? 1.245 -11.878 0.678 1.00 93.62 92 ILE A CA 1
ATOM 702 C C . ILE A 1 92 ? 0.262 -13.052 0.717 1.00 93.62 92 ILE A C 1
ATOM 704 O O . ILE A 1 92 ? -0.106 -13.561 -0.337 1.00 93.62 92 ILE A O 1
ATOM 708 N N . PRO A 1 93 ? -0.233 -13.467 1.897 1.00 90.25 93 PRO A N 1
ATOM 709 C CA . PRO A 1 93 ? -1.112 -14.629 1.994 1.00 90.25 93 PRO A CA 1
ATOM 710 C C . PRO A 1 93 ? -2.517 -14.276 1.499 1.00 90.25 93 PRO A C 1
ATOM 712 O O . PRO A 1 93 ? -3.366 -13.909 2.303 1.00 90.25 93 PRO A O 1
ATOM 715 N N . LEU A 1 94 ? -2.753 -14.262 0.185 1.00 91.38 94 LEU A N 1
ATOM 716 C CA . LEU A 1 94 ? -4.033 -13.873 -0.412 1.00 91.38 94 LEU A CA 1
ATOM 717 C C . LEU A 1 94 ? -5.118 -14.920 -0.131 1.00 91.38 94 LEU A C 1
ATOM 719 O O . LEU A 1 94 ? -4.947 -16.114 -0.359 1.00 91.38 94 LEU A O 1
ATOM 723 N N . THR A 1 95 ? -6.253 -14.437 0.352 1.00 92.69 95 THR A N 1
ATOM 724 C CA . THR A 1 95 ? -7.465 -15.205 0.649 1.00 92.69 95 THR A CA 1
ATOM 725 C C . THR A 1 95 ? -8.662 -14.501 0.006 1.00 92.69 95 THR A C 1
ATOM 727 O O . THR A 1 95 ? -8.556 -13.343 -0.399 1.00 92.69 95 THR A O 1
ATOM 730 N N . HIS A 1 96 ? -9.809 -15.176 -0.099 1.00 95.56 96 HIS A N 1
ATOM 731 C CA . HIS A 1 96 ? -11.004 -14.644 -0.777 1.00 95.56 96 HIS A CA 1
ATOM 732 C C . HIS A 1 96 ? -11.574 -13.356 -0.145 1.00 95.56 96 HIS A C 1
ATOM 734 O O . HIS A 1 96 ? -12.317 -12.625 -0.790 1.00 95.56 96 HIS A O 1
ATOM 740 N N . ASP A 1 97 ? -11.229 -13.076 1.110 1.00 96.50 97 ASP A N 1
ATOM 741 C CA . ASP A 1 97 ? -11.594 -11.890 1.888 1.00 96.50 97 ASP A CA 1
ATOM 742 C C . ASP A 1 97 ? -10.510 -10.792 1.860 1.00 96.50 97 ASP A C 1
ATOM 744 O O . ASP A 1 97 ? -10.584 -9.816 2.613 1.00 96.50 97 ASP A O 1
ATOM 748 N N . THR A 1 98 ? -9.487 -10.936 1.008 1.00 97.00 98 THR A N 1
ATOM 749 C CA . THR A 1 98 ? -8.408 -9.955 0.876 1.00 97.00 98 THR A CA 1
ATOM 750 C C . THR A 1 98 ? -8.690 -8.928 -0.216 1.00 97.00 98 THR A C 1
ATOM 752 O O . THR A 1 98 ? -8.869 -9.272 -1.380 1.00 97.00 98 THR A O 1
ATOM 755 N N . ILE A 1 99 ? -8.586 -7.650 0.144 1.00 97.19 99 ILE A N 1
ATOM 756 C CA . ILE A 1 99 ? -8.468 -6.530 -0.791 1.00 97.19 99 ILE A CA 1
ATOM 757 C C . ILE A 1 99 ? -7.006 -6.083 -0.831 1.00 97.19 99 ILE A C 1
ATOM 759 O O . ILE A 1 99 ? -6.434 -5.701 0.193 1.00 97.19 99 ILE A O 1
ATOM 763 N N . LEU A 1 100 ? -6.418 -6.107 -2.025 1.00 96.50 100 LEU A N 1
ATOM 764 C CA . LEU A 1 100 ? -5.076 -5.600 -2.292 1.00 96.50 100 LEU A CA 1
ATOM 765 C C . LEU A 1 100 ? -5.175 -4.213 -2.937 1.00 96.50 100 LEU A C 1
ATOM 767 O O . LEU A 1 100 ? -5.914 -4.034 -3.903 1.00 96.50 100 LEU A O 1
ATOM 771 N N . CYS A 1 101 ? -4.450 -3.228 -2.416 1.00 97.19 101 CYS A N 1
ATOM 772 C CA . CYS A 1 101 ? -4.452 -1.870 -2.958 1.00 97.19 101 CYS A CA 1
ATOM 773 C C . CYS A 1 101 ? -3.101 -1.169 -2.769 1.00 97.19 101 CYS A C 1
ATOM 775 O O . CYS A 1 101 ? -2.163 -1.737 -2.209 1.00 97.19 101 CYS A O 1
ATOM 777 N N . GLY A 1 102 ? -3.012 0.076 -3.233 1.00 97.25 102 GLY A N 1
ATOM 778 C CA . GLY A 1 102 ? -1.836 0.928 -3.080 1.00 97.25 102 GLY A CA 1
ATOM 779 C C . GLY A 1 102 ? -1.152 1.235 -4.408 1.00 97.25 102 GLY A C 1
ATOM 780 O O . GLY A 1 102 ? -1.756 1.105 -5.472 1.00 97.25 102 GLY A O 1
ATOM 781 N N . ASP A 1 103 ? 0.101 1.666 -4.333 1.00 96.94 103 ASP A N 1
ATOM 782 C CA . ASP A 1 103 ? 0.898 2.045 -5.493 1.00 96.94 103 ASP A CA 1
ATOM 783 C C . ASP A 1 103 ? 1.935 0.964 -5.803 1.00 96.94 103 ASP A C 1
ATOM 785 O O . ASP A 1 103 ? 2.949 0.786 -5.119 1.00 96.94 103 ASP A O 1
ATOM 789 N N . PHE A 1 104 ? 1.657 0.234 -6.877 1.00 95.81 104 PHE A N 1
ATOM 790 C CA . PHE A 1 104 ? 2.516 -0.823 -7.386 1.00 95.81 104 PHE A CA 1
ATOM 791 C C . PHE A 1 104 ? 3.616 -0.275 -8.299 1.00 95.81 104 PHE A C 1
ATOM 793 O O .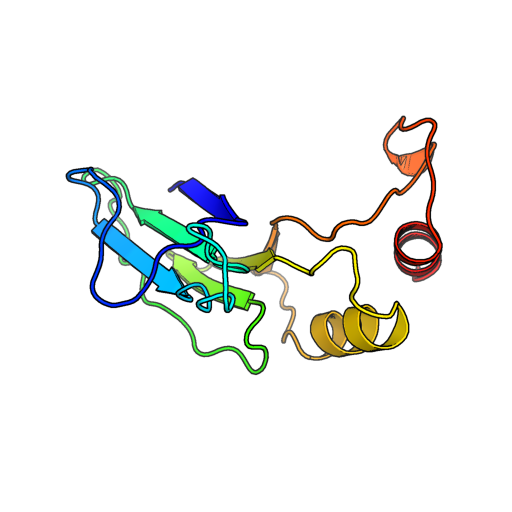 PHE A 1 104 ? 4.483 -1.046 -8.705 1.00 95.81 104 PHE A O 1
ATOM 800 N N . ASN A 1 105 ? 3.582 1.013 -8.672 1.00 96.06 105 ASN A N 1
ATOM 801 C CA . ASN A 1 105 ? 4.430 1.629 -9.699 1.00 96.06 105 ASN A CA 1
ATOM 802 C C . ASN A 1 105 ? 4.485 0.804 -11.005 1.00 96.06 105 ASN A C 1
ATOM 804 O O . ASN A 1 105 ? 5.498 0.728 -11.707 1.00 96.06 105 ASN A O 1
ATOM 808 N N . ALA A 1 106 ? 3.373 0.142 -11.321 1.00 94.81 106 ALA A N 1
ATOM 809 C CA . ALA A 1 106 ? 3.195 -0.684 -12.502 1.00 94.81 106 ALA A CA 1
ATOM 810 C C . ALA A 1 106 ? 2.348 0.072 -13.526 1.00 94.81 106 ALA A C 1
ATOM 812 O O . ALA A 1 106 ? 1.325 0.661 -13.187 1.00 94.81 106 ALA A O 1
ATOM 813 N N . ARG A 1 107 ? 2.781 0.051 -14.785 1.00 94.69 107 ARG A N 1
ATOM 814 C CA . ARG A 1 107 ? 2.057 0.646 -15.909 1.00 94.69 107 ARG A CA 1
ATOM 815 C C . ARG A 1 107 ? 1.540 -0.492 -16.775 1.00 94.69 107 ARG A C 1
ATOM 817 O O . ARG A 1 107 ? 2.329 -1.142 -17.458 1.00 94.69 107 ARG A O 1
ATOM 824 N N . LEU A 1 108 ? 0.243 -0.772 -16.677 1.00 93.25 108 LEU A N 1
ATOM 825 C CA . LEU A 1 108 ? -0.412 -1.913 -17.331 1.00 93.25 108 LEU A CA 1
ATOM 826 C C . LEU A 1 108 ? -0.771 -1.641 -18.804 1.00 93.25 108 LEU A C 1
ATOM 828 O O . LEU A 1 108 ? -1.314 -2.516 -19.478 1.00 93.25 108 LEU A O 1
ATOM 832 N N . GLY A 1 109 ? -0.459 -0.448 -19.319 1.00 92.31 109 GLY A N 1
ATOM 833 C CA . GLY A 1 109 ? -0.784 -0.063 -20.684 1.00 92.31 109 GLY A CA 1
ATOM 834 C C . GLY A 1 109 ? -2.283 -0.128 -20.953 1.00 92.31 109 GLY A C 1
ATOM 835 O O . GLY A 1 109 ? -3.115 0.230 -20.111 1.00 92.31 109 GLY A O 1
ATOM 836 N N . SER A 1 110 ? -2.627 -0.633 -22.135 1.00 91.12 110 SER A N 1
ATOM 837 C CA . SER A 1 110 ? -4.001 -0.674 -22.632 1.00 91.12 110 SER A CA 1
ATOM 838 C C . SER A 1 110 ? -4.958 -1.481 -21.752 1.00 91.12 110 SER A C 1
ATOM 840 O O . SER A 1 110 ? -6.155 -1.211 -21.789 1.00 91.12 110 SER A O 1
ATOM 842 N N . VAL A 1 111 ? -4.459 -2.399 -20.911 1.00 88.44 111 VAL A N 1
ATOM 843 C CA . VAL A 1 111 ? -5.278 -3.149 -19.938 1.00 88.44 111 VAL A CA 1
ATOM 844 C C . VAL A 1 111 ? -6.038 -2.205 -19.002 1.00 88.44 111 VAL A C 1
ATOM 846 O O . VAL A 1 111 ? -7.184 -2.476 -18.657 1.00 88.44 111 VAL A O 1
ATOM 849 N N . THR A 1 112 ? -5.429 -1.078 -18.624 1.00 88.62 112 THR A N 1
ATOM 850 C CA . THR A 1 112 ? -6.053 -0.033 -17.794 1.00 88.62 112 THR A CA 1
ATOM 851 C C . THR A 1 112 ? -6.355 1.246 -18.574 1.00 88.62 112 THR A C 1
ATOM 853 O O . THR A 1 112 ? -6.590 2.287 -17.968 1.00 88.62 112 THR A O 1
ATOM 856 N N . GLY A 1 113 ? -6.310 1.199 -19.910 1.00 88.69 113 GLY A N 1
ATOM 857 C CA . GLY A 1 113 ? -6.449 2.386 -20.758 1.00 88.69 113 GLY A CA 1
ATOM 858 C C . GLY A 1 113 ? -5.293 3.389 -20.635 1.00 88.69 113 GLY A C 1
ATOM 859 O O . GLY A 1 113 ? -5.453 4.542 -21.027 1.00 88.69 113 GLY A O 1
ATOM 860 N N . ASP A 1 114 ? -4.142 2.973 -20.094 1.00 87.88 114 ASP A N 1
ATOM 861 C CA . ASP A 1 114 ? -2.916 3.777 -20.072 1.00 87.88 114 ASP A CA 1
ATOM 862 C C . ASP A 1 114 ? -2.183 3.619 -21.420 1.00 87.88 114 ASP A C 1
ATOM 864 O O . ASP A 1 114 ? -2.180 2.543 -22.021 1.00 87.88 114 ASP A O 1
ATOM 868 N N . TYR A 1 115 ? -1.548 4.682 -21.912 1.00 91.12 115 TYR A N 1
ATOM 869 C CA . TYR A 1 115 ? -0.666 4.588 -23.081 1.00 91.12 115 TYR A CA 1
ATOM 870 C C . TYR A 1 115 ? 0.709 4.026 -22.695 1.00 91.12 115 TYR A C 1
ATOM 872 O O . TYR A 1 115 ? 1.387 3.398 -23.506 1.00 91.12 115 TYR A O 1
ATOM 880 N N . ALA A 1 116 ? 1.133 4.244 -21.448 1.00 93.00 116 ALA A N 1
ATOM 881 C CA . ALA A 1 116 ? 2.424 3.797 -20.958 1.00 93.00 116 ALA A CA 1
ATOM 882 C C . ALA A 1 116 ? 2.371 2.352 -20.448 1.00 93.00 116 ALA A C 1
ATOM 884 O O . ALA A 1 116 ? 1.442 1.943 -19.754 1.00 93.00 116 ALA A O 1
ATOM 885 N N . SER A 1 117 ? 3.441 1.601 -20.709 1.00 94.19 117 SER A N 1
ATOM 886 C CA . SER A 1 117 ? 3.694 0.288 -20.110 1.00 94.19 117 SER A CA 1
ATOM 887 C C . SER A 1 117 ? 5.117 0.209 -19.564 1.00 94.19 117 SER A C 1
ATOM 889 O O . SER A 1 117 ? 6.024 0.830 -20.117 1.00 94.19 117 SER A O 1
ATOM 891 N N . ASN A 1 118 ? 5.339 -0.578 -18.513 1.00 94.19 118 ASN A N 1
ATOM 892 C CA . ASN A 1 118 ? 6.680 -0.891 -18.014 1.00 94.19 118 ASN A CA 1
ATOM 893 C C . ASN A 1 118 ? 6.829 -2.396 -17.752 1.00 94.19 118 ASN A C 1
ATOM 895 O O . ASN A 1 118 ? 5.833 -3.112 -17.662 1.00 94.19 118 ASN A O 1
ATOM 899 N N . SER A 1 119 ? 8.067 -2.885 -17.610 1.00 93.56 119 SER A N 1
ATOM 900 C CA . SER A 1 119 ? 8.347 -4.317 -17.390 1.00 93.56 119 SER A CA 1
ATOM 901 C C . SER A 1 119 ? 7.568 -4.897 -16.209 1.00 93.56 119 SER A C 1
ATOM 903 O O . SER A 1 119 ? 7.136 -6.045 -16.251 1.00 93.56 119 SER A O 1
ATOM 905 N N . ARG A 1 120 ? 7.338 -4.073 -15.180 1.00 94.38 120 ARG A N 1
ATOM 906 C CA . ARG A 1 120 ? 6.538 -4.431 -14.010 1.00 94.38 120 ARG A CA 1
ATOM 907 C C . ARG A 1 120 ? 5.071 -4.660 -14.366 1.00 94.38 120 ARG A C 1
ATOM 909 O O . ARG A 1 120 ? 4.527 -5.693 -14.011 1.00 94.38 120 ARG A O 1
ATOM 916 N N . GLY A 1 121 ? 4.436 -3.733 -15.078 1.00 92.88 121 GLY A N 1
ATOM 917 C CA . GLY A 1 121 ? 3.053 -3.897 -15.522 1.00 92.88 121 GLY A CA 1
ATOM 918 C C . GLY A 1 121 ? 2.883 -5.074 -16.478 1.00 92.88 121 GLY A C 1
ATOM 919 O O . GLY A 1 121 ? 1.943 -5.845 -16.326 1.00 92.88 121 GLY A O 1
ATOM 920 N N . LEU A 1 122 ? 3.836 -5.287 -17.388 1.00 91.75 122 LEU A N 1
ATOM 921 C CA . LEU A 1 122 ? 3.820 -6.457 -18.268 1.00 91.75 122 LEU A CA 1
ATOM 922 C C . LEU A 1 122 ? 3.843 -7.765 -17.465 1.00 91.75 122 LEU A C 1
ATOM 924 O O . LEU A 1 122 ? 2.995 -8.621 -17.698 1.00 91.75 122 LEU A O 1
ATOM 928 N N . ALA A 1 123 ? 4.734 -7.892 -16.477 1.00 91.88 123 ALA A N 1
ATOM 929 C CA . ALA A 1 123 ? 4.798 -9.079 -15.623 1.00 91.88 123 ALA A CA 1
ATOM 930 C C . ALA A 1 123 ? 3.475 -9.343 -14.881 1.00 91.88 123 ALA A C 1
ATOM 932 O O . ALA A 1 123 ? 2.987 -10.468 -14.885 1.00 91.88 123 ALA A O 1
ATOM 933 N N . LEU A 1 124 ? 2.848 -8.298 -14.332 1.00 88.25 124 LEU A N 1
ATOM 934 C CA . LEU A 1 124 ? 1.565 -8.416 -13.626 1.00 88.25 124 LEU A CA 1
ATOM 935 C C . LEU A 1 124 ? 0.372 -8.705 -14.550 1.00 88.25 124 LEU A C 1
ATOM 9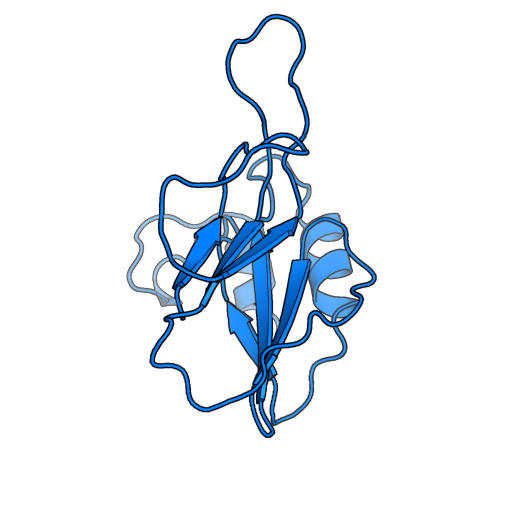37 O O . LEU A 1 124 ? -0.667 -9.150 -14.080 1.00 88.25 124 LEU A O 1
ATOM 941 N N . SER A 1 125 ? 0.496 -8.436 -15.852 1.00 84.19 125 SER A N 1
ATOM 942 C CA . SER A 1 125 ? -0.563 -8.701 -16.837 1.00 84.19 125 SER A CA 1
ATOM 943 C C . SER A 1 125 ? -0.521 -10.114 -17.435 1.00 84.19 125 SER A C 1
ATOM 945 O O . SER A 1 125 ? -1.503 -10.550 -18.037 1.00 84.19 125 SER A O 1
ATOM 947 N N . LEU A 1 126 ? 0.617 -10.808 -17.304 1.00 66.44 126 LEU A N 1
ATOM 948 C CA . LEU A 1 126 ? 0.877 -12.112 -17.923 1.00 66.44 126 LEU A CA 1
ATOM 949 C C . LEU A 1 126 ? 0.603 -13.299 -16.990 1.00 66.44 126 LEU A C 1
ATOM 951 O O . LEU A 1 126 ? 0.441 -14.414 -17.480 1.00 66.44 126 LEU A O 1
ATOM 955 N N . GLU A 1 127 ? 0.517 -13.075 -15.679 1.00 56.47 127 GLU A N 1
ATOM 956 C CA . GLU A 1 127 ? 0.033 -14.080 -14.730 1.00 56.47 127 GLU A CA 1
ATOM 957 C C . GLU A 1 127 ? -1.500 -14.167 -14.823 1.00 56.47 127 GLU A C 1
ATOM 959 O O . GLU A 1 127 ? -2.229 -13.404 -14.188 1.00 56.47 127 GLU A O 1
ATOM 964 N N . LYS A 1 128 ? -1.984 -15.069 -15.681 1.00 44.41 128 LYS A N 1
ATOM 965 C CA . LYS A 1 128 ? -3.371 -15.549 -15.702 1.00 44.41 128 LYS A CA 1
ATOM 966 C C . LYS A 1 128 ? -3.439 -16.980 -15.201 1.00 44.41 128 LYS A C 1
ATOM 968 O O . LYS A 1 128 ? -2.559 -17.771 -15.604 1.00 44.41 128 LYS A O 1
#

Radius of gyration: 15.67 Å; chains: 1; bounding box: 39×33×39 Å